Protein AF-A0A448WPQ1-F1 (afdb_monomer_lite)

Foldseek 3Di:
DPDPVVVVVVVVVVVVPQQLCNVQPPHDCLSSVLVVLVVPDDPPDDDPVVVNVVSVVVVCVVVVHDPPPDDPVNVVVCVVVVDDDDDPDDDDDDDDDDDDDDDDDDDDDDDDDDDDDDDDDDDDDDDDDDDDDDDDD

Sequence (137 aa):
ATTKREKYERIHEKKVSTSIEALCRGYPHEFATFLTTVRTLNFDESPNYAQLRVRFRSLFRALSFVFDYVYDWTLLRQKASGIQQQPTHSDIGPDVANAVIPSAGGACVTTLETLPNAVRSKMSVDPPCGQPNGSKD

Structure (mmCIF, N/CA/C/O backbone):
data_AF-A0A448WPQ1-F1
#
_entry.id   AF-A0A448WPQ1-F1
#
loop_
_atom_site.group_PDB
_atom_site.id
_atom_site.type_symbol
_atom_site.label_atom_id
_atom_site.label_alt_id
_atom_site.label_comp_id
_atom_site.label_asym_id
_atom_site.label_entity_id
_atom_site.label_seq_id
_atom_site.pdbx_PDB_ins_code
_atom_site.Cartn_x
_atom_site.Cartn_y
_atom_site.Cartn_z
_atom_site.occupancy
_atom_site.B_iso_or_equiv
_atom_site.auth_seq_id
_atom_site.auth_comp_id
_atom_site.auth_asym_id
_atom_site.auth_atom_id
_atom_site.pdbx_PDB_model_num
ATOM 1 N N . ALA A 1 1 ? -23.430 12.859 12.203 1.00 51.50 1 ALA A N 1
ATOM 2 C CA . ALA A 1 1 ? -22.455 11.879 12.720 1.00 51.50 1 ALA A CA 1
ATOM 3 C C . ALA A 1 1 ? -22.264 12.145 14.202 1.00 51.50 1 ALA A C 1
ATOM 5 O O . ALA A 1 1 ? -21.947 13.267 14.580 1.00 51.50 1 ALA A O 1
ATOM 6 N N . THR A 1 2 ? -22.551 11.138 15.011 1.00 70.44 2 THR A N 1
ATOM 7 C CA . THR A 1 2 ? -22.737 11.188 16.459 1.00 70.44 2 THR A CA 1
ATOM 8 C C . THR A 1 2 ? -21.429 10.770 17.137 1.00 70.44 2 THR A C 1
ATOM 10 O O . THR A 1 2 ? -21.068 9.608 17.175 1.00 70.44 2 THR A O 1
ATOM 13 N N . THR A 1 3 ? -20.674 11.729 17.678 1.00 86.75 3 THR A N 1
ATOM 14 C CA . THR A 1 3 ? -19.423 11.519 18.448 1.00 86.75 3 THR A CA 1
ATOM 15 C C . THR A 1 3 ? -18.195 10.969 17.687 1.00 86.75 3 THR A C 1
ATOM 17 O O . THR A 1 3 ? -18.274 10.274 16.675 1.00 86.75 3 THR A O 1
ATOM 20 N N . LYS A 1 4 ? -16.995 11.287 18.201 1.00 91.50 4 LYS A N 1
ATOM 21 C CA . LYS A 1 4 ? -15.697 10.844 17.653 1.00 91.50 4 LYS A CA 1
ATOM 22 C C . LYS A 1 4 ? -15.543 9.316 17.677 1.00 91.50 4 LYS A C 1
ATOM 24 O O . LYS A 1 4 ? -14.945 8.765 16.758 1.00 91.50 4 LYS A O 1
ATOM 29 N N . ARG A 1 5 ? -16.089 8.645 18.697 1.00 92.81 5 ARG A N 1
ATOM 30 C CA . ARG A 1 5 ? -15.999 7.188 18.883 1.00 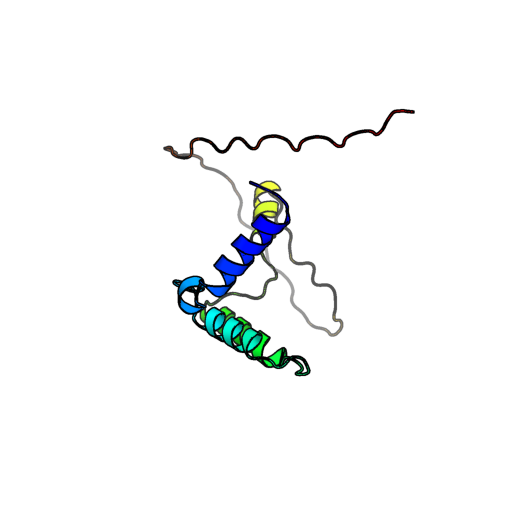92.81 5 ARG A CA 1
ATOM 31 C C . ARG A 1 5 ? -16.689 6.424 17.754 1.00 92.81 5 ARG A C 1
ATOM 33 O O . ARG A 1 5 ? -16.042 5.604 17.111 1.00 92.81 5 ARG A O 1
ATOM 40 N N . GLU A 1 6 ? -17.936 6.778 17.449 1.00 94.50 6 GLU A N 1
ATOM 41 C CA . GLU A 1 6 ? -18.733 6.099 16.417 1.00 94.50 6 GLU A CA 1
ATOM 42 C C . GLU A 1 6 ? -18.047 6.157 15.041 1.00 94.50 6 GLU A C 1
ATOM 44 O O . GLU A 1 6 ? -18.061 5.197 14.274 1.00 94.50 6 GLU A O 1
ATOM 49 N N . LYS A 1 7 ? -17.359 7.266 14.731 1.00 94.44 7 LYS A N 1
ATOM 50 C CA . LYS A 1 7 ? -16.556 7.381 13.504 1.00 94.44 7 LYS A CA 1
ATOM 51 C C . LYS A 1 7 ? -15.467 6.305 13.432 1.00 94.44 7 LYS A C 1
ATOM 53 O O . LYS A 1 7 ? -15.302 5.686 12.382 1.00 94.44 7 LYS A O 1
ATOM 58 N N . TYR A 1 8 ? -14.693 6.116 14.501 1.00 96.81 8 TYR A N 1
ATOM 59 C CA . TYR A 1 8 ? -13.605 5.134 14.504 1.00 96.81 8 TYR A CA 1
ATOM 60 C C . TYR A 1 8 ? -14.132 3.700 14.517 1.00 96.81 8 TYR A C 1
ATOM 62 O O . TYR A 1 8 ? -13.568 2.867 13.811 1.00 96.81 8 TYR A O 1
ATOM 70 N N . GLU A 1 9 ? -15.231 3.440 15.229 1.00 96.69 9 GLU A N 1
ATOM 71 C CA . GLU A 1 9 ? -15.919 2.142 15.220 1.00 96.69 9 GLU A CA 1
ATOM 72 C C . GLU A 1 9 ? -16.353 1.766 13.798 1.00 96.69 9 GLU A C 1
ATOM 74 O O . GLU A 1 9 ? -15.944 0.725 13.288 1.00 96.69 9 GLU A O 1
ATOM 79 N N . ARG A 1 10 ? -17.032 2.669 13.080 1.00 96.06 10 ARG A N 1
ATOM 80 C CA . ARG A 1 10 ? -17.462 2.424 11.691 1.00 96.06 10 ARG A CA 1
ATOM 81 C C . ARG A 1 10 ? -16.295 2.191 10.727 1.00 96.06 10 ARG A C 1
ATOM 83 O O . ARG A 1 10 ? -16.397 1.379 9.807 1.00 96.06 10 ARG A O 1
ATOM 90 N N . ILE A 1 11 ? -15.170 2.891 10.909 1.00 96.25 11 ILE A N 1
ATOM 91 C CA . ILE A 1 11 ? -13.957 2.668 10.100 1.00 96.25 11 ILE A CA 1
ATOM 92 C C . ILE A 1 11 ? -13.354 1.295 10.412 1.00 96.25 11 ILE A C 1
ATOM 94 O O . ILE A 1 11 ? -12.952 0.586 9.490 1.00 96.25 11 ILE A O 1
ATOM 98 N N . HIS A 1 12 ? -13.273 0.930 11.692 1.00 96.62 12 HIS A N 1
ATOM 99 C CA . HIS A 1 12 ? -12.757 -0.362 12.129 1.00 96.62 12 HIS A CA 1
ATOM 100 C C . HIS A 1 12 ? -13.598 -1.509 11.562 1.00 96.62 12 HIS A C 1
ATOM 102 O O . HIS A 1 12 ? -13.058 -2.373 10.871 1.00 96.62 12 HIS A O 1
ATOM 108 N N . GLU A 1 13 ? -14.919 -1.457 11.746 1.00 97.56 13 GLU A N 1
ATOM 109 C CA . GLU A 1 13 ? -15.865 -2.426 11.185 1.00 97.56 13 GLU A CA 1
ATOM 110 C C . GLU A 1 13 ? -15.684 -2.570 9.676 1.00 97.56 13 GLU A C 1
ATOM 112 O O . GLU A 1 13 ? -15.617 -3.683 9.149 1.00 97.56 13 GLU A O 1
ATOM 117 N N . LYS A 1 14 ? -15.527 -1.451 8.958 1.00 97.50 14 LYS A N 1
ATOM 118 C CA . LYS A 1 14 ? -15.329 -1.499 7.510 1.00 97.50 14 LYS A CA 1
ATOM 119 C C . LYS A 1 14 ? -13.988 -2.122 7.116 1.00 97.50 14 LYS A C 1
ATOM 121 O O . LYS A 1 14 ? -13.938 -2.886 6.153 1.00 97.50 14 LYS A O 1
ATOM 126 N N . LYS A 1 15 ? -12.910 -1.827 7.849 1.00 96.50 15 LYS A N 1
ATOM 127 C CA . LYS A 1 15 ? -11.574 -2.401 7.612 1.00 96.50 15 LYS A CA 1
ATOM 128 C C . LYS A 1 15 ? -11.520 -3.907 7.878 1.00 96.50 15 LYS A C 1
ATOM 130 O O . LYS A 1 15 ? -10.788 -4.591 7.168 1.00 96.50 15 LYS A O 1
ATOM 135 N N . VAL A 1 16 ? -12.257 -4.402 8.875 1.00 95.56 16 VAL A N 1
ATOM 136 C CA . VAL A 1 16 ? -12.315 -5.835 9.225 1.00 95.56 16 VAL A CA 1
ATOM 137 C C . VAL A 1 16 ? -13.252 -6.605 8.291 1.00 95.56 16 VAL A C 1
ATOM 139 O O . VAL A 1 16 ? -12.908 -7.693 7.847 1.00 95.56 16 VAL A O 1
ATOM 142 N N . SER A 1 17 ? -14.408 -6.034 7.940 1.00 96.75 17 SER A N 1
ATOM 143 C CA . SER A 1 17 ? -15.387 -6.687 7.051 1.00 96.75 17 SER A CA 1
ATOM 144 C C . SER A 1 17 ? -14.956 -6.755 5.583 1.00 96.75 17 SER A C 1
ATOM 146 O O . SER A 1 17 ? -15.477 -7.571 4.824 1.00 96.75 17 SER A O 1
ATOM 148 N N . THR A 1 18 ? -14.019 -5.907 5.153 1.00 96.75 18 THR A N 1
ATOM 149 C CA . THR A 1 18 ? -13.522 -5.913 3.772 1.00 96.75 18 THR A CA 1
ATOM 150 C C . THR A 1 18 ? -12.344 -6.880 3.647 1.00 96.75 18 THR A C 1
ATOM 152 O O . THR A 1 18 ? -11.271 -6.628 4.197 1.00 96.75 18 THR A O 1
ATOM 155 N N . SER A 1 19 ? -12.521 -7.970 2.893 1.00 97.00 19 SER A N 1
ATOM 156 C CA . SER A 1 19 ? -11.435 -8.914 2.603 1.00 97.00 19 SER A CA 1
ATOM 157 C C . SER A 1 19 ? -10.345 -8.276 1.732 1.00 97.00 19 SER A C 1
ATOM 159 O O . SER A 1 19 ? -10.600 -7.338 0.974 1.00 97.00 19 SER A O 1
ATOM 161 N N . ILE A 1 20 ? -9.116 -8.796 1.822 1.00 96.94 20 ILE A N 1
ATOM 162 C CA . ILE A 1 20 ? -7.976 -8.323 1.016 1.00 96.94 20 ILE A CA 1
ATOM 163 C C . ILE A 1 20 ? -8.271 -8.464 -0.478 1.00 96.94 20 ILE A C 1
ATOM 165 O O . ILE A 1 20 ? -8.075 -7.514 -1.228 1.00 96.94 20 ILE A O 1
ATOM 169 N N . GLU A 1 21 ? -8.826 -9.603 -0.890 1.00 95.88 21 GLU A N 1
ATOM 170 C CA . GLU A 1 21 ? -9.201 -9.868 -2.284 1.00 95.88 21 GLU A CA 1
ATOM 171 C C . GLU A 1 21 ? -10.253 -8.881 -2.806 1.00 95.88 21 GLU A C 1
ATOM 173 O O . GLU A 1 21 ? -10.184 -8.423 -3.946 1.00 95.88 21 GLU A O 1
ATOM 178 N N . ALA A 1 22 ? -11.228 -8.506 -1.971 1.00 96.69 22 ALA A N 1
ATOM 179 C CA . ALA A 1 22 ? -12.214 -7.500 -2.349 1.00 96.69 22 ALA A CA 1
ATOM 180 C C . ALA A 1 22 ? -11.586 -6.103 -2.461 1.00 96.69 22 ALA A C 1
ATOM 182 O O . ALA A 1 22 ? -11.933 -5.361 -3.378 1.00 96.69 22 ALA A O 1
ATOM 183 N N . LEU A 1 23 ? -10.663 -5.759 -1.557 1.00 96.56 23 LEU A N 1
ATOM 184 C CA . LEU A 1 23 ? -9.960 -4.475 -1.552 1.00 96.56 23 LEU A CA 1
ATOM 185 C C . LEU A 1 23 ? -9.014 -4.321 -2.751 1.00 96.56 23 LEU A C 1
ATOM 187 O O . LEU A 1 23 ? -8.944 -3.248 -3.340 1.00 96.56 23 LEU A O 1
ATOM 191 N N . CYS A 1 24 ? -8.297 -5.384 -3.112 1.00 97.12 24 CYS A N 1
ATOM 192 C CA . CYS A 1 24 ? -7.296 -5.384 -4.179 1.00 97.12 24 CYS A CA 1
ATOM 193 C C . CYS A 1 24 ? -7.857 -5.794 -5.549 1.00 97.12 24 CYS A C 1
ATOM 195 O O . CYS A 1 24 ? -7.094 -6.013 -6.489 1.00 97.12 24 CYS A O 1
ATOM 197 N N . ARG A 1 25 ? -9.181 -5.881 -5.699 1.00 96.75 25 ARG A N 1
ATOM 198 C CA . ARG A 1 25 ? -9.817 -6.247 -6.968 1.00 96.75 25 ARG A CA 1
ATOM 199 C C . ARG A 1 25 ? -9.443 -5.260 -8.081 1.00 96.75 25 ARG A C 1
ATOM 201 O O . ARG A 1 25 ? -9.637 -4.059 -7.930 1.00 96.75 25 ARG A O 1
ATOM 208 N N . GLY A 1 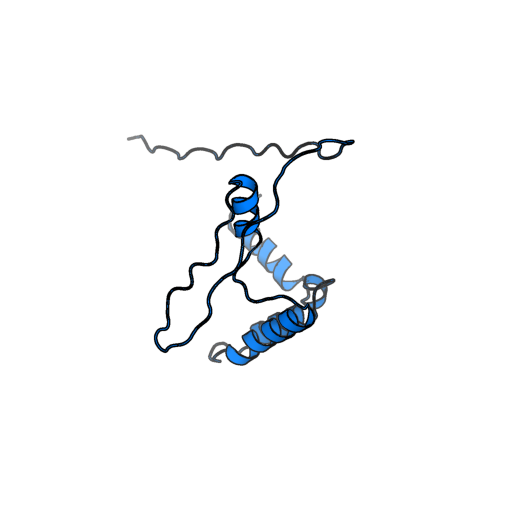26 ? -8.970 -5.784 -9.214 1.00 96.56 26 GLY A N 1
ATOM 209 C CA . GLY A 1 26 ? -8.564 -4.983 -10.378 1.00 96.56 26 GLY A CA 1
ATOM 210 C C . GLY A 1 26 ? -7.141 -4.417 -10.296 1.00 96.56 26 GLY A C 1
ATOM 211 O O . GLY A 1 26 ? -6.712 -3.738 -11.224 1.00 96.56 26 GLY A O 1
ATOM 212 N N . TYR A 1 27 ? -6.407 -4.719 -9.223 1.00 96.25 27 TYR A N 1
ATOM 213 C CA . TYR A 1 27 ? -4.998 -4.371 -9.055 1.00 96.25 27 TYR A CA 1
ATOM 214 C C . TYR A 1 27 ? -4.106 -5.620 -9.155 1.00 96.25 27 TYR A C 1
ATOM 216 O O . TYR A 1 27 ? -4.603 -6.741 -9.020 1.00 96.25 27 TYR A O 1
ATOM 224 N N . PRO A 1 28 ? -2.787 -5.454 -9.372 1.00 96.06 28 PRO A N 1
ATOM 225 C CA . PRO A 1 28 ? -1.839 -6.567 -9.366 1.00 96.06 28 PRO A CA 1
ATOM 226 C C . PRO A 1 28 ? -1.870 -7.383 -8.061 1.00 96.06 28 PRO A C 1
ATOM 228 O O . PRO A 1 28 ? -2.017 -6.833 -6.964 1.00 96.06 28 PRO A O 1
ATOM 231 N N . HIS A 1 29 ? -1.712 -8.703 -8.169 1.00 95.25 29 HIS A N 1
ATOM 232 C CA . HIS A 1 29 ? -1.842 -9.642 -7.045 1.00 95.25 29 HIS A CA 1
ATOM 233 C C . HIS A 1 29 ? -0.785 -9.430 -5.940 1.00 95.25 29 HIS A C 1
ATOM 235 O O . HIS A 1 29 ? -0.980 -9.779 -4.773 1.00 95.25 29 HIS A O 1
ATOM 241 N N . GLU A 1 30 ? 0.327 -8.786 -6.277 1.00 95.56 30 GLU A N 1
ATOM 242 C CA . GLU A 1 30 ? 1.411 -8.412 -5.377 1.00 95.56 30 GLU A CA 1
ATOM 243 C C . GLU A 1 30 ? 0.916 -7.517 -4.233 1.00 95.56 30 GLU A C 1
ATOM 245 O O . GLU A 1 30 ? 1.415 -7.638 -3.112 1.00 95.56 30 GLU A O 1
ATOM 250 N N . PHE A 1 31 ? -0.097 -6.672 -4.475 1.00 96.44 31 PHE A N 1
ATOM 251 C CA . PHE A 1 31 ? -0.722 -5.844 -3.438 1.00 96.44 31 PHE A CA 1
ATOM 252 C C . PHE A 1 31 ? -1.474 -6.689 -2.405 1.00 96.44 31 PHE A C 1
ATOM 254 O O . PHE A 1 31 ? -1.324 -6.465 -1.202 1.00 96.44 31 PHE A O 1
ATOM 261 N N . ALA A 1 32 ? -2.238 -7.686 -2.860 1.00 96.62 32 ALA A N 1
ATOM 262 C CA . ALA A 1 32 ? -2.945 -8.607 -1.977 1.00 96.62 32 ALA A CA 1
ATOM 263 C C . ALA A 1 32 ? -1.947 -9.418 -1.137 1.00 96.62 32 ALA A C 1
ATOM 265 O O . ALA A 1 32 ? -2.028 -9.440 0.091 1.00 96.62 32 ALA A O 1
ATOM 266 N N . THR A 1 33 ? -0.924 -9.978 -1.789 1.00 95.62 33 THR A N 1
ATOM 267 C CA . THR A 1 33 ? 0.153 -10.728 -1.125 1.00 95.62 33 THR A CA 1
ATOM 268 C C . THR A 1 33 ? 0.892 -9.881 -0.084 1.00 95.62 33 THR A C 1
ATOM 270 O O . THR A 1 33 ? 1.197 -10.358 1.013 1.00 95.62 33 THR A O 1
ATOM 273 N N . PHE A 1 34 ? 1.175 -8.612 -0.395 1.00 96.38 34 PHE A N 1
ATOM 274 C CA . PHE A 1 34 ? 1.782 -7.668 0.543 1.00 96.38 34 PHE A CA 1
ATOM 275 C C . PHE A 1 34 ? 0.909 -7.466 1.788 1.00 96.38 34 PHE A C 1
ATOM 277 O O . PHE A 1 34 ? 1.400 -7.634 2.904 1.00 96.38 34 PHE A O 1
ATOM 284 N N . LEU A 1 35 ? -0.381 -7.165 1.608 1.00 96.31 35 LEU A N 1
ATOM 285 C CA . LEU A 1 35 ? -1.304 -6.935 2.723 1.00 96.31 35 LEU A CA 1
ATOM 286 C C . LEU A 1 35 ? -1.510 -8.182 3.584 1.00 96.31 35 LEU A C 1
ATOM 288 O O . LEU A 1 35 ? -1.631 -8.056 4.801 1.00 96.31 35 LEU A O 1
ATOM 292 N N . THR A 1 36 ? -1.528 -9.368 2.974 1.00 95.62 36 THR A N 1
ATOM 293 C CA . THR A 1 36 ? -1.576 -10.635 3.710 1.00 95.62 36 THR A CA 1
ATOM 294 C C . THR A 1 36 ? -0.316 -10.802 4.546 1.00 95.62 36 THR A C 1
ATOM 296 O O . THR A 1 36 ? -0.427 -11.008 5.747 1.00 95.62 36 THR A O 1
ATOM 299 N N . THR A 1 37 ? 0.866 -10.597 3.947 1.00 94.44 37 THR A N 1
ATOM 300 C CA . THR A 1 37 ? 2.151 -10.713 4.659 1.00 94.44 37 THR A CA 1
ATOM 301 C C . THR A 1 37 ? 2.192 -9.786 5.873 1.00 94.44 37 THR A C 1
ATOM 303 O O . THR A 1 37 ? 2.520 -10.227 6.962 1.00 94.44 37 THR A O 1
ATOM 306 N N . VAL A 1 38 ? 1.827 -8.508 5.711 1.00 95.06 38 VAL A N 1
ATOM 307 C CA . VAL A 1 38 ? 1.880 -7.521 6.805 1.00 95.06 38 VAL A CA 1
ATOM 308 C C . VAL A 1 38 ? 0.865 -7.825 7.913 1.00 95.06 38 VAL A C 1
ATOM 310 O O . VAL A 1 38 ? 1.124 -7.518 9.071 1.00 95.06 38 VAL A O 1
ATOM 313 N N . ARG A 1 39 ? -0.282 -8.437 7.587 1.00 94.88 39 ARG A N 1
ATOM 314 C CA . ARG A 1 39 ? -1.295 -8.830 8.581 1.00 94.88 39 ARG A CA 1
ATOM 315 C C . ARG A 1 39 ? -0.941 -10.096 9.357 1.00 94.88 39 ARG A C 1
ATOM 317 O O . ARG A 1 39 ? -1.473 -10.269 10.447 1.00 94.88 39 ARG A O 1
ATOM 324 N N . THR A 1 40 ? -0.110 -10.974 8.800 1.00 94.69 40 THR A N 1
ATOM 325 C CA . THR A 1 40 ? 0.282 -12.242 9.438 1.00 94.69 40 THR A CA 1
ATOM 326 C C . THR A 1 40 ? 1.517 -12.128 10.323 1.00 94.69 40 THR A C 1
ATOM 328 O O . THR A 1 40 ? 1.844 -13.103 10.986 1.00 94.69 40 THR A O 1
ATOM 331 N N . LEU A 1 41 ? 2.204 -10.980 10.323 1.00 95.44 41 LEU A N 1
ATOM 332 C CA . LEU A 1 41 ? 3.379 -10.767 11.166 1.00 95.44 41 LEU A CA 1
ATOM 333 C C . LEU A 1 41 ? 3.009 -10.830 12.646 1.00 95.44 41 LEU A C 1
ATOM 335 O O . LEU A 1 41 ? 2.006 -10.251 13.078 1.00 95.44 41 LEU A O 1
ATOM 339 N N . ASN A 1 42 ? 3.856 -11.493 13.427 1.00 95.88 42 ASN A N 1
ATOM 340 C CA . ASN A 1 42 ? 3.734 -11.486 14.878 1.00 95.88 42 ASN A CA 1
ATOM 341 C C . ASN A 1 42 ? 4.111 -10.109 15.449 1.00 95.88 42 ASN A C 1
ATOM 343 O O . ASN A 1 42 ? 4.834 -9.331 14.829 1.00 95.88 42 ASN A O 1
ATOM 347 N N . PHE A 1 43 ? 3.647 -9.817 16.666 1.00 95.00 43 PHE A N 1
ATOM 348 C CA . PHE A 1 43 ? 3.918 -8.539 17.333 1.00 95.00 43 PHE A CA 1
ATOM 349 C C . PHE A 1 43 ? 5.423 -8.258 17.513 1.00 95.00 43 PHE A C 1
ATOM 351 O O . PHE A 1 43 ? 5.862 -7.136 17.281 1.00 95.00 43 PHE A O 1
ATOM 358 N N . ASP A 1 44 ? 6.203 -9.286 17.855 1.00 95.31 44 ASP A N 1
ATOM 359 C CA . ASP A 1 44 ? 7.654 -9.184 18.074 1.00 95.31 44 ASP A CA 1
ATOM 360 C C . ASP A 1 44 ? 8.488 -9.513 16.816 1.00 95.31 44 ASP A C 1
ATOM 362 O O . ASP A 1 44 ? 9.720 -9.511 16.855 1.00 95.31 44 ASP A O 1
ATOM 366 N N . GLU A 1 45 ? 7.845 -9.832 15.688 1.00 94.94 45 GLU A N 1
ATOM 367 C CA . GLU A 1 45 ? 8.540 -10.217 14.459 1.00 94.94 45 GLU A CA 1
ATOM 368 C C . GLU A 1 45 ? 9.008 -8.990 13.671 1.00 94.94 45 GLU A C 1
ATOM 370 O O . GLU A 1 45 ? 8.261 -8.047 13.410 1.00 94.94 45 GLU A O 1
ATOM 375 N N . SER A 1 46 ? 10.265 -9.020 13.226 1.00 93.81 46 SER A N 1
ATOM 376 C CA . SER A 1 46 ? 10.813 -7.984 12.352 1.00 93.81 46 SER A CA 1
ATOM 377 C C . SER A 1 46 ? 10.405 -8.233 10.892 1.00 93.81 46 SER A C 1
ATOM 379 O O . SER A 1 46 ? 10.794 -9.257 10.325 1.00 93.81 46 SER A O 1
ATOM 381 N N . PRO A 1 47 ? 9.692 -7.301 10.228 1.00 93.88 47 PRO A N 1
ATOM 382 C CA . PRO A 1 47 ? 9.282 -7.487 8.841 1.00 93.88 47 PRO A CA 1
ATOM 383 C C . PRO A 1 47 ? 10.492 -7.617 7.905 1.00 93.88 47 PRO A C 1
ATOM 385 O O . PRO A 1 47 ? 11.407 -6.788 7.932 1.00 93.88 47 PRO A O 1
ATOM 388 N N . ASN A 1 48 ? 10.477 -8.593 6.990 1.00 93.25 48 ASN A N 1
ATOM 389 C CA . ASN A 1 48 ? 11.493 -8.685 5.938 1.00 93.25 48 ASN A CA 1
ATOM 390 C C . ASN A 1 48 ? 11.252 -7.630 4.841 1.00 93.25 48 ASN A C 1
ATOM 392 O O . ASN A 1 48 ? 10.708 -7.904 3.767 1.00 93.25 48 ASN A O 1
ATOM 396 N N . TYR A 1 49 ? 11.684 -6.396 5.100 1.00 94.88 49 TYR A N 1
ATOM 397 C CA . TYR A 1 49 ? 11.518 -5.276 4.172 1.00 94.88 49 TYR A CA 1
ATOM 398 C C . TYR A 1 49 ? 12.181 -5.500 2.808 1.00 94.88 49 TYR A C 1
ATOM 400 O O . TYR A 1 49 ? 11.711 -4.956 1.807 1.00 94.88 49 TYR A O 1
ATOM 408 N N . ALA A 1 50 ? 13.262 -6.285 2.735 1.00 95.69 50 ALA A N 1
ATOM 409 C CA . ALA A 1 50 ? 13.927 -6.579 1.468 1.00 95.69 50 ALA A CA 1
ATOM 410 C C . ALA A 1 50 ? 12.992 -7.349 0.525 1.00 95.69 50 ALA A C 1
ATOM 412 O O . ALA A 1 50 ? 12.804 -6.933 -0.619 1.00 95.69 50 ALA A O 1
ATOM 413 N N . GLN A 1 51 ? 12.334 -8.398 1.024 1.00 92.75 51 GLN A N 1
ATOM 414 C CA . GLN A 1 51 ? 11.361 -9.163 0.243 1.00 92.75 51 GLN A CA 1
ATOM 415 C C . GLN A 1 51 ? 10.145 -8.319 -0.157 1.00 92.75 51 GLN A C 1
ATOM 417 O O . GLN A 1 51 ? 9.727 -8.357 -1.316 1.00 92.75 51 GLN A O 1
ATOM 422 N N . LEU A 1 52 ? 9.613 -7.510 0.767 1.00 94.06 52 LEU A N 1
ATOM 423 C CA . LEU A 1 52 ? 8.473 -6.631 0.482 1.00 94.06 52 LEU A CA 1
ATOM 424 C C . LEU A 1 52 ? 8.794 -5.649 -0.657 1.00 94.06 52 LEU A C 1
ATOM 426 O O . LEU A 1 52 ? 7.995 -5.483 -1.578 1.00 94.06 52 LEU A O 1
ATOM 430 N N . ARG A 1 53 ? 9.996 -5.056 -0.653 1.00 94.94 53 ARG A N 1
ATOM 431 C CA . ARG A 1 53 ? 10.457 -4.159 -1.725 1.00 94.94 53 ARG A CA 1
ATOM 432 C C . ARG A 1 53 ? 10.687 -4.887 -3.050 1.00 94.94 53 ARG A C 1
ATOM 434 O O . ARG A 1 53 ? 10.375 -4.334 -4.103 1.00 94.94 53 ARG A O 1
ATOM 441 N N . VAL A 1 54 ? 11.226 -6.108 -3.025 1.00 95.25 54 VAL A N 1
ATOM 442 C CA . VAL A 1 54 ? 11.493 -6.892 -4.245 1.00 95.25 54 VAL A CA 1
ATOM 443 C C . VAL A 1 54 ? 10.210 -7.207 -5.015 1.00 95.25 54 VAL A C 1
ATOM 445 O O . VAL A 1 54 ? 10.240 -7.173 -6.246 1.00 95.25 54 VAL A O 1
ATOM 448 N N . ARG A 1 55 ? 9.082 -7.440 -4.331 1.00 93.62 55 ARG A N 1
ATOM 449 C CA . ARG A 1 55 ? 7.783 -7.663 -4.995 1.00 93.62 55 ARG A CA 1
ATOM 450 C C . ARG A 1 55 ? 7.378 -6.465 -5.851 1.00 93.62 55 ARG A C 1
ATOM 452 O O . ARG A 1 55 ? 7.210 -6.611 -7.058 1.00 93.62 55 ARG A O 1
ATOM 459 N N . PHE A 1 56 ? 7.334 -5.269 -5.264 1.00 95.69 56 PHE A N 1
ATOM 460 C CA . PHE A 1 56 ? 6.973 -4.057 -6.005 1.00 95.69 56 PHE A CA 1
ATOM 461 C C . PHE A 1 56 ? 7.990 -3.700 -7.093 1.00 95.69 56 PHE A C 1
ATOM 463 O O . PHE A 1 56 ? 7.593 -3.304 -8.182 1.00 95.69 56 PHE A O 1
ATOM 470 N N . ARG A 1 57 ? 9.294 -3.906 -6.858 1.00 95.00 57 ARG A N 1
ATOM 471 C CA . ARG A 1 57 ? 10.327 -3.711 -7.895 1.00 95.00 57 ARG A CA 1
ATOM 472 C C . ARG A 1 57 ? 10.159 -4.669 -9.073 1.00 95.00 57 ARG A C 1
ATOM 474 O O . ARG A 1 57 ? 10.434 -4.302 -10.211 1.00 95.00 57 ARG A O 1
ATOM 481 N N . SER A 1 58 ? 9.747 -5.906 -8.813 1.00 94.19 58 SER A N 1
ATOM 482 C CA . SER A 1 58 ? 9.511 -6.894 -9.869 1.00 94.19 58 SER A CA 1
ATOM 483 C C . SER A 1 58 ? 8.262 -6.547 -10.672 1.00 94.19 58 SER A C 1
ATOM 485 O O . SER A 1 58 ? 8.334 -6.534 -11.896 1.00 94.19 58 SER A O 1
ATOM 487 N N . LEU A 1 59 ? 7.184 -6.139 -9.999 1.00 95.19 59 LEU A N 1
ATOM 488 C CA . LEU A 1 59 ? 5.976 -5.628 -10.647 1.00 95.19 59 LEU A CA 1
ATOM 489 C C . LEU A 1 59 ? 6.258 -4.380 -11.500 1.00 95.19 59 LEU A C 1
ATOM 491 O O . LEU A 1 59 ? 5.815 -4.295 -12.638 1.00 95.19 59 LEU A O 1
ATOM 495 N N . PHE A 1 60 ? 7.047 -3.438 -10.982 1.00 94.88 60 PHE A N 1
ATOM 496 C CA . PHE A 1 60 ? 7.425 -2.216 -11.695 1.00 94.88 60 PHE A CA 1
ATOM 497 C C . PHE A 1 60 ? 8.152 -2.512 -13.014 1.00 94.88 60 PHE A C 1
ATOM 499 O O . PHE A 1 60 ? 7.839 -1.920 -14.044 1.00 94.88 60 PHE A O 1
ATOM 506 N N . ARG A 1 61 ? 9.070 -3.490 -13.002 1.00 93.94 61 ARG A N 1
ATOM 507 C CA . ARG A 1 61 ? 9.754 -3.967 -14.214 1.00 93.94 61 ARG A CA 1
ATOM 508 C C . ARG A 1 61 ? 8.808 -4.687 -15.175 1.00 93.94 61 ARG A C 1
ATOM 510 O O . ARG A 1 61 ? 8.920 -4.488 -16.379 1.00 93.94 61 ARG A O 1
ATOM 517 N N . ALA A 1 62 ? 7.882 -5.498 -14.660 1.00 94.50 62 ALA A N 1
ATOM 518 C CA . ALA A 1 62 ? 6.895 -6.209 -15.477 1.00 94.50 62 ALA A CA 1
ATOM 519 C C . ALA A 1 62 ? 5.941 -5.252 -16.210 1.00 94.50 62 ALA A C 1
ATOM 521 O O . ALA A 1 62 ? 5.532 -5.533 -17.330 1.00 94.50 62 ALA A O 1
ATOM 522 N N . LEU A 1 63 ? 5.642 -4.099 -15.606 1.00 94.06 63 LEU A N 1
ATOM 523 C CA . LEU A 1 63 ? 4.865 -3.015 -16.216 1.00 94.06 63 LEU A CA 1
ATOM 524 C C . LEU A 1 63 ? 5.715 -2.079 -17.097 1.00 94.06 63 LEU A C 1
ATOM 526 O O . LEU A 1 63 ? 5.220 -1.056 -17.559 1.00 94.06 63 LEU A O 1
ATOM 530 N N . SER A 1 64 ? 6.988 -2.425 -17.327 1.00 94.00 64 SER A N 1
ATOM 531 C CA . SER A 1 64 ? 7.933 -1.670 -18.161 1.00 94.00 64 SER A CA 1
ATOM 532 C C . SER A 1 64 ? 8.138 -0.215 -17.730 1.00 94.00 64 SER A C 1
ATOM 534 O O . SER A 1 64 ? 8.455 0.642 -18.554 1.00 94.00 64 SER A O 1
ATOM 536 N N . PHE A 1 65 ? 7.994 0.077 -16.437 1.00 93.62 65 PHE A N 1
ATOM 537 C CA . PHE A 1 65 ? 8.295 1.404 -15.919 1.00 93.62 65 PHE A CA 1
ATOM 538 C C . PHE A 1 65 ? 9.804 1.617 -15.743 1.00 93.62 65 PHE A C 1
ATOM 540 O O . PHE A 1 65 ? 10.562 0.689 -15.440 1.00 93.62 65 PHE A O 1
ATOM 547 N N . VAL A 1 66 ? 10.231 2.871 -15.899 1.00 92.38 66 VAL A N 1
ATOM 548 C CA . VAL A 1 66 ? 11.619 3.314 -15.725 1.00 92.38 66 VAL A CA 1
ATOM 549 C C . VAL A 1 66 ? 11.754 4.029 -14.390 1.00 92.38 66 VAL A C 1
ATOM 551 O O . VAL A 1 66 ? 10.874 4.773 -13.976 1.00 92.38 66 VAL A O 1
ATOM 554 N N . PHE A 1 67 ? 12.861 3.787 -13.693 1.00 91.81 67 PHE A N 1
ATOM 555 C CA . PHE A 1 67 ? 13.135 4.427 -12.412 1.00 91.81 67 PHE A CA 1
ATOM 556 C C . PHE A 1 67 ? 13.829 5.781 -12.621 1.00 91.81 67 PHE A C 1
ATOM 558 O O . PHE A 1 67 ? 15.028 5.918 -12.400 1.00 91.81 67 PHE A O 1
ATOM 565 N N . ASP A 1 68 ? 13.073 6.766 -13.101 1.00 90.88 68 ASP A N 1
ATOM 566 C CA . ASP A 1 68 ? 13.533 8.111 -13.481 1.00 90.88 68 ASP A CA 1
ATOM 567 C C . ASP A 1 68 ? 13.180 9.202 -12.448 1.00 90.88 68 ASP A C 1
ATOM 569 O O . ASP A 1 68 ? 13.458 10.381 -12.665 1.00 90.88 68 ASP A O 1
ATOM 573 N N . TYR A 1 69 ? 12.587 8.813 -11.313 1.00 92.75 69 TYR A N 1
ATOM 574 C CA . TYR A 1 69 ? 12.062 9.712 -10.275 1.00 92.75 69 TYR A CA 1
ATOM 575 C C . TYR A 1 69 ? 10.996 10.702 -10.779 1.00 92.75 69 TYR A C 1
ATOM 577 O O . TYR A 1 69 ? 10.732 11.720 -10.129 1.00 92.75 69 TYR A O 1
ATOM 585 N N . VAL A 1 70 ? 10.352 10.401 -11.910 1.00 92.44 70 VAL A N 1
ATOM 586 C CA . VAL A 1 70 ? 9.230 11.174 -12.436 1.00 92.44 70 VAL A CA 1
ATOM 587 C C . VAL A 1 70 ? 7.933 10.622 -11.851 1.00 92.44 70 VAL A C 1
ATOM 589 O O . VAL A 1 70 ? 7.580 9.460 -12.025 1.00 92.44 70 VAL A O 1
ATOM 592 N N . TYR A 1 71 ? 7.201 11.483 -11.151 1.00 92.75 71 TYR A N 1
ATOM 593 C CA . TYR A 1 71 ? 5.922 11.160 -10.526 1.00 92.75 71 TYR A CA 1
ATOM 594 C C . TYR A 1 71 ? 4.807 12.018 -11.124 1.00 92.75 71 TYR A C 1
ATOM 596 O O . TYR A 1 71 ? 5.052 13.058 -11.741 1.00 92.75 71 TYR A O 1
ATOM 604 N N . ASP A 1 72 ? 3.553 11.653 -10.868 1.00 91.81 72 ASP A N 1
ATOM 605 C CA . ASP A 1 72 ? 2.404 12.410 -11.375 1.00 91.81 72 ASP A CA 1
ATOM 606 C C . ASP A 1 72 ? 2.488 13.902 -11.000 1.00 91.81 72 ASP A C 1
ATOM 608 O O . ASP A 1 72 ? 2.294 14.783 -11.841 1.00 91.81 72 ASP A O 1
ATOM 612 N N . TRP A 1 73 ? 2.884 14.217 -9.760 1.00 91.56 73 TRP A N 1
ATOM 613 C CA . TRP A 1 73 ? 3.023 15.605 -9.306 1.00 91.56 73 TRP A CA 1
ATOM 614 C C . TRP A 1 73 ? 4.203 16.358 -9.943 1.00 91.56 73 TRP A C 1
ATOM 616 O O . TRP A 1 73 ? 4.146 17.586 -10.045 1.00 91.56 73 TRP A O 1
ATOM 626 N N . THR A 1 74 ? 5.267 15.676 -10.391 1.00 92.19 74 THR A N 1
ATOM 627 C CA . THR A 1 74 ? 6.387 16.339 -11.085 1.00 92.19 74 THR A CA 1
ATOM 628 C C . THR A 1 74 ? 5.990 16.714 -12.510 1.00 92.19 74 THR A C 1
ATOM 630 O O . THR A 1 74 ? 6.300 17.817 -12.958 1.00 92.19 74 THR A O 1
ATOM 633 N N . LEU A 1 75 ? 5.213 15.862 -13.184 1.00 89.19 75 LEU A N 1
ATOM 634 C CA . LEU A 1 75 ? 4.669 16.136 -14.517 1.00 89.19 75 LEU A CA 1
ATOM 635 C C . LEU A 1 75 ? 3.628 17.258 -14.504 1.00 89.19 75 LEU A C 1
ATOM 637 O O . LEU A 1 75 ? 3.631 18.111 -15.392 1.00 89.19 75 LEU A O 1
ATOM 641 N N . LEU A 1 76 ? 2.750 17.292 -13.494 1.00 89.81 76 LEU A N 1
ATOM 642 C CA . LEU A 1 76 ? 1.772 18.374 -13.341 1.00 89.81 76 LEU A CA 1
ATOM 643 C C . LEU A 1 76 ? 2.466 19.736 -13.207 1.00 89.81 76 LEU A C 1
ATOM 645 O O . LEU A 1 76 ? 2.047 20.702 -13.843 1.00 89.81 76 LEU A O 1
ATOM 649 N N . ARG A 1 77 ? 3.560 19.807 -12.437 1.00 85.94 77 ARG A N 1
ATOM 650 C CA . ARG A 1 77 ? 4.359 21.033 -12.305 1.00 85.94 77 ARG A CA 1
ATOM 651 C C . ARG A 1 77 ? 5.038 21.410 -13.614 1.00 85.94 77 ARG A C 1
ATOM 653 O O . ARG A 1 77 ? 4.969 22.573 -13.985 1.00 85.94 77 ARG A O 1
ATOM 660 N N . GLN A 1 78 ? 5.637 20.469 -14.339 1.00 82.12 78 GLN A N 1
ATOM 661 C CA . GLN A 1 78 ? 6.265 20.756 -15.637 1.00 82.12 78 GLN A CA 1
ATOM 662 C C . GLN A 1 78 ? 5.254 21.305 -16.657 1.00 82.12 78 GLN A C 1
ATOM 664 O O . GLN A 1 78 ? 5.521 22.321 -17.295 1.00 82.12 78 GLN A O 1
ATOM 669 N N . LYS A 1 79 ? 4.059 20.703 -16.739 1.00 80.50 79 LYS A N 1
ATOM 670 C CA . LYS A 1 79 ? 2.960 21.174 -17.602 1.00 80.50 79 LYS A CA 1
ATOM 671 C C . LYS A 1 79 ? 2.454 22.561 -17.202 1.00 80.50 79 LYS A C 1
ATOM 673 O O . LYS A 1 79 ? 2.197 23.380 -18.074 1.00 80.50 79 LYS A O 1
ATOM 678 N N . ALA A 1 80 ? 2.338 22.832 -15.902 1.00 79.62 80 ALA A N 1
ATOM 679 C CA . ALA A 1 80 ? 1.920 24.138 -15.394 1.00 79.62 80 ALA A CA 1
ATOM 680 C C . ALA A 1 80 ? 3.002 25.222 -15.550 1.00 79.62 80 ALA A C 1
ATOM 682 O O . ALA A 1 80 ? 2.675 26.398 -15.669 1.00 79.62 80 ALA A O 1
ATOM 683 N N . SER A 1 81 ? 4.281 24.835 -15.545 1.00 73.69 81 SER A N 1
ATOM 684 C CA . SER A 1 81 ? 5.408 25.774 -15.607 1.00 73.69 81 SER A CA 1
ATOM 685 C C . SER A 1 81 ? 5.862 26.072 -17.033 1.00 73.69 81 SER A C 1
ATOM 687 O O . SER A 1 81 ? 6.600 27.027 -17.222 1.00 73.69 81 SER A O 1
ATOM 689 N N . GLY A 1 82 ? 5.532 25.233 -18.023 1.00 61.84 82 GLY A N 1
ATOM 690 C CA . GLY A 1 82 ? 6.156 25.290 -19.355 1.00 61.84 82 GLY A CA 1
ATOM 691 C C . GLY A 1 82 ? 7.679 25.071 -19.336 1.00 61.84 82 GLY A C 1
ATOM 692 O O . GLY A 1 82 ? 8.338 25.254 -20.354 1.00 61.84 82 GLY A O 1
ATOM 693 N N . ILE A 1 83 ? 8.249 24.688 -18.187 1.00 59.38 83 ILE A N 1
ATOM 694 C CA . ILE A 1 83 ? 9.690 24.555 -17.969 1.00 59.38 83 ILE A CA 1
ATOM 695 C C . ILE A 1 83 ? 10.023 23.076 -17.788 1.00 59.38 83 ILE A C 1
ATOM 697 O O . ILE A 1 83 ? 9.619 22.422 -16.823 1.00 59.38 83 ILE A O 1
ATOM 701 N N . GLN A 1 84 ? 10.795 22.576 -18.744 1.00 51.66 84 GLN A N 1
ATOM 702 C CA . GLN A 1 84 ? 11.374 21.244 -18.784 1.00 51.66 84 GLN A CA 1
ATOM 703 C C . GLN A 1 84 ? 12.578 21.221 -17.829 1.00 51.66 84 GLN A C 1
ATOM 705 O O . GLN A 1 84 ? 13.653 21.713 -18.160 1.00 51.66 84 GLN A O 1
ATOM 710 N N . GLN A 1 85 ? 12.398 20.724 -16.603 1.00 53.81 85 GLN A N 1
ATOM 711 C CA . GLN A 1 85 ? 13.524 20.535 -15.681 1.00 53.81 85 GLN A CA 1
ATOM 712 C C . GLN A 1 85 ? 14.213 19.203 -15.989 1.00 53.81 85 GLN A C 1
ATOM 714 O O . GLN A 1 85 ? 13.580 18.149 -15.915 1.00 53.81 85 GLN A O 1
ATOM 719 N N . GLN A 1 86 ? 15.497 19.273 -16.350 1.00 42.03 86 GLN A N 1
ATOM 720 C CA . GLN A 1 86 ? 16.382 18.113 -16.461 1.00 42.03 86 GLN A CA 1
ATOM 721 C C . GLN A 1 86 ? 16.705 17.529 -15.071 1.00 42.03 86 GLN A C 1
ATOM 723 O O . GLN A 1 86 ? 16.658 18.266 -14.081 1.00 42.03 86 GLN A O 1
ATOM 728 N N . PRO A 1 87 ? 17.050 16.231 -14.968 1.00 43.47 87 PRO A N 1
ATOM 729 C CA . PRO A 1 87 ? 17.342 15.595 -13.690 1.00 43.47 87 PRO A CA 1
ATOM 730 C C . PRO A 1 87 ? 18.672 16.114 -13.131 1.00 43.47 87 PRO A C 1
ATOM 732 O O . PRO A 1 87 ? 19.726 15.935 -13.740 1.00 43.47 87 PRO A O 1
ATOM 735 N N . THR A 1 88 ? 18.641 16.729 -11.948 1.00 35.72 88 THR A N 1
ATOM 736 C CA . THR A 1 88 ? 19.849 17.019 -11.171 1.00 35.72 88 THR A CA 1
ATOM 737 C C . THR A 1 88 ? 20.362 15.715 -10.568 1.00 35.72 88 THR A C 1
ATOM 739 O O . THR A 1 88 ? 19.875 15.258 -9.534 1.00 35.72 88 THR A O 1
ATOM 742 N N . HIS A 1 89 ? 21.328 15.098 -11.241 1.00 52.66 89 HIS A N 1
ATOM 743 C CA . HIS A 1 89 ? 22.155 14.052 -10.659 1.00 52.66 89 HIS A CA 1
ATOM 744 C C . HIS A 1 89 ? 23.133 14.699 -9.673 1.00 52.66 89 HIS A C 1
ATOM 746 O O . HIS A 1 89 ? 24.078 15.374 -10.077 1.00 52.66 89 HIS A O 1
ATOM 752 N N . SER A 1 90 ? 22.909 14.503 -8.380 1.00 39.91 90 SER A N 1
ATOM 753 C CA . SER A 1 90 ? 23.867 14.867 -7.339 1.00 39.91 90 SER A CA 1
ATOM 754 C C . SER A 1 90 ? 23.894 13.765 -6.289 1.00 39.91 90 SER A C 1
ATOM 756 O O . SER A 1 90 ? 23.115 13.803 -5.341 1.00 39.91 90 SER A O 1
ATOM 758 N N . ASP A 1 91 ? 24.68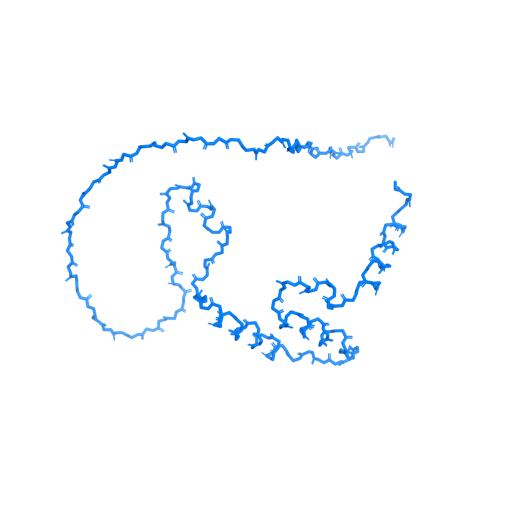3 12.719 -6.543 1.00 42.31 91 ASP A N 1
ATOM 759 C CA . ASP A 1 91 ? 25.911 12.406 -5.791 1.00 42.31 91 ASP A CA 1
ATOM 760 C C . ASP A 1 91 ? 26.437 11.022 -6.227 1.00 42.31 91 ASP A C 1
ATOM 762 O O . ASP A 1 91 ? 25.721 10.032 -6.112 1.00 42.31 91 ASP A O 1
ATOM 766 N N . ILE A 1 92 ? 27.628 11.008 -6.836 1.00 44.34 92 ILE A N 1
ATOM 767 C CA . ILE A 1 92 ? 28.708 9.995 -6.845 1.00 44.34 92 ILE A CA 1
ATOM 768 C C . ILE A 1 92 ? 29.677 10.494 -7.933 1.00 44.34 92 ILE A C 1
ATOM 770 O O . ILE A 1 92 ? 29.351 10.488 -9.120 1.00 44.34 92 ILE A O 1
ATOM 774 N N . GLY A 1 93 ? 30.854 10.973 -7.540 1.00 37.47 93 GLY A N 1
ATOM 775 C CA . GLY A 1 93 ? 32.012 11.090 -8.438 1.00 37.47 93 GLY A CA 1
ATOM 776 C C . GLY A 1 93 ? 33.115 10.111 -8.011 1.00 37.47 93 GLY A C 1
ATOM 777 O O . GLY A 1 93 ? 32.927 9.417 -7.010 1.00 37.47 93 GLY A O 1
ATOM 778 N N . PRO A 1 94 ? 34.307 10.130 -8.638 1.00 54.50 94 PRO A N 1
ATOM 779 C CA . PRO A 1 94 ? 34.623 10.561 -10.006 1.00 54.50 94 PRO A CA 1
ATOM 780 C C . PRO A 1 94 ? 35.476 9.517 -10.774 1.00 54.50 94 PRO A C 1
ATOM 782 O O . PRO A 1 94 ? 36.444 9.032 -10.207 1.00 54.50 94 PRO A O 1
ATOM 785 N N . ASP A 1 95 ? 35.239 9.288 -12.074 1.00 34.62 95 ASP A N 1
ATOM 786 C CA . ASP A 1 95 ? 36.309 9.021 -13.062 1.00 34.62 95 ASP A CA 1
ATOM 787 C C . ASP A 1 95 ? 35.822 9.065 -14.538 1.00 34.62 95 ASP A C 1
ATOM 789 O O . ASP A 1 95 ? 34.918 8.359 -14.962 1.00 34.62 95 ASP A O 1
ATOM 793 N N . VAL A 1 96 ? 36.411 10.012 -15.284 1.00 41.44 96 VAL A N 1
ATOM 794 C CA . VAL A 1 96 ? 36.850 10.006 -16.703 1.00 41.44 96 VAL A CA 1
ATOM 795 C C . VAL A 1 96 ? 36.150 9.094 -17.742 1.00 41.44 96 VAL A C 1
ATOM 797 O O . VAL A 1 96 ? 36.355 7.889 -17.766 1.00 41.44 96 VAL A O 1
ATOM 800 N N . ALA A 1 97 ? 35.492 9.711 -18.744 1.00 36.91 97 ALA A N 1
ATOM 801 C CA . ALA A 1 97 ? 35.942 9.770 -20.157 1.00 36.91 97 ALA A CA 1
ATOM 802 C C . ALA A 1 97 ? 34.815 10.171 -21.145 1.00 36.91 97 ALA A C 1
ATOM 804 O O . ALA A 1 97 ? 33.781 9.523 -21.217 1.00 36.91 97 ALA A O 1
ATOM 805 N N . ASN A 1 98 ? 35.100 11.202 -21.953 1.00 38.97 98 ASN A N 1
ATOM 806 C CA . ASN A 1 98 ? 34.655 11.461 -23.335 1.00 38.97 98 ASN A CA 1
ATOM 807 C C . ASN A 1 98 ? 33.193 11.212 -23.770 1.00 38.97 98 ASN A C 1
ATOM 809 O O . ASN A 1 98 ? 32.770 10.076 -23.937 1.00 38.97 98 ASN A O 1
ATOM 813 N N . ALA A 1 99 ? 32.548 12.268 -24.282 1.00 34.06 99 ALA A N 1
ATOM 814 C CA . ALA A 1 99 ? 32.398 12.445 -25.735 1.00 34.06 99 ALA A CA 1
ATOM 815 C C . ALA A 1 99 ? 31.816 13.826 -26.084 1.00 34.06 99 ALA A C 1
ATOM 817 O O . ALA A 1 99 ? 30.961 14.375 -25.396 1.00 34.06 99 ALA A O 1
ATOM 818 N N . VAL A 1 100 ? 32.337 14.368 -27.179 1.00 33.97 100 VAL A N 1
ATOM 819 C CA . VAL A 1 100 ? 32.024 15.652 -27.803 1.00 33.97 100 VAL A CA 1
ATOM 820 C C . VAL A 1 100 ? 30.754 15.572 -28.678 1.00 33.97 100 VAL A C 1
ATOM 822 O O . VAL A 1 100 ? 30.375 14.500 -29.140 1.00 33.97 100 VAL A O 1
ATOM 825 N N . ILE A 1 101 ? 30.137 16.741 -28.878 1.00 38.06 101 ILE A N 1
ATOM 826 C CA . ILE A 1 101 ? 28.931 17.136 -29.654 1.00 38.06 101 ILE A CA 1
ATOM 827 C C . ILE A 1 101 ? 28.886 16.591 -31.110 1.00 38.06 101 ILE A C 1
ATOM 829 O O . ILE A 1 101 ? 29.945 16.271 -31.652 1.00 38.06 101 ILE A O 1
ATOM 833 N N . PRO A 1 102 ? 27.714 16.529 -31.795 1.00 43.88 102 PRO A N 1
ATOM 834 C CA . PRO A 1 102 ? 27.131 17.667 -32.561 1.00 43.88 102 PRO A CA 1
ATOM 835 C C . PRO A 1 102 ? 25.575 17.682 -32.490 1.00 43.88 102 PRO A C 1
ATOM 837 O O . PRO A 1 102 ? 24.976 16.752 -31.976 1.00 43.88 102 PRO A O 1
ATOM 840 N N . SER A 1 103 ? 24.764 18.621 -32.978 1.00 31.94 103 SER A N 1
ATOM 841 C CA . SER A 1 103 ? 24.843 19.926 -33.637 1.00 31.94 103 SER A CA 1
ATOM 842 C C . SER A 1 103 ? 23.389 20.422 -33.706 1.00 31.94 103 SER A C 1
ATOM 844 O O . SER A 1 103 ? 22.448 19.631 -33.763 1.00 31.94 103 SER A O 1
ATOM 846 N N . ALA A 1 104 ? 23.225 21.738 -33.732 1.00 40.75 104 ALA A N 1
ATOM 847 C CA . ALA A 1 104 ? 21.984 22.449 -33.978 1.00 40.75 104 ALA A CA 1
ATOM 848 C C . ALA A 1 104 ? 21.297 22.065 -35.305 1.00 40.75 104 ALA A C 1
ATOM 850 O O . ALA A 1 104 ? 21.967 21.738 -36.285 1.00 40.75 104 ALA A O 1
ATOM 851 N N . GLY A 1 105 ? 19.969 22.221 -35.344 1.00 32.44 105 GLY A N 1
ATOM 852 C CA . GLY A 1 105 ? 19.194 22.302 -36.585 1.00 32.44 105 GLY A CA 1
ATOM 853 C C . GLY A 1 105 ? 17.751 21.824 -36.435 1.00 32.44 105 GLY A C 1
ATOM 854 O O . GLY A 1 105 ? 17.495 20.633 -36.557 1.00 32.44 105 GLY A O 1
ATOM 855 N N . GLY A 1 106 ? 16.803 22.741 -36.208 1.00 30.02 106 GLY A N 1
ATOM 856 C CA . GLY A 1 106 ? 15.373 22.418 -36.302 1.00 30.02 106 GLY A CA 1
ATOM 857 C C . GLY A 1 106 ? 14.442 23.341 -35.519 1.00 30.02 106 GLY A C 1
ATOM 858 O O . GLY A 1 106 ? 13.914 22.957 -34.483 1.00 30.02 106 GLY A O 1
ATOM 859 N N . ALA A 1 107 ? 14.241 24.555 -36.034 1.00 30.36 107 ALA A N 1
ATOM 860 C CA . ALA A 1 107 ? 13.055 25.391 -35.800 1.00 30.36 107 ALA A CA 1
ATOM 861 C C . ALA A 1 107 ? 11.771 24.608 -36.200 1.00 30.36 107 ALA A C 1
ATOM 863 O O . ALA A 1 107 ? 11.876 23.603 -36.891 1.00 30.36 107 ALA A O 1
ATOM 864 N N . CYS A 1 108 ? 10.520 24.943 -35.899 1.00 27.48 108 CYS A N 1
ATOM 865 C CA . CYS A 1 108 ? 9.818 26.057 -35.274 1.00 27.48 108 CYS A CA 1
ATOM 866 C C . CYS A 1 108 ? 8.374 25.577 -34.996 1.00 27.48 108 CYS A C 1
ATOM 868 O O . CYS A 1 108 ? 7.940 24.517 -35.437 1.00 27.48 108 CYS A O 1
ATOM 870 N N . VAL A 1 109 ? 7.659 26.404 -34.250 1.00 38.78 109 VAL A N 1
ATOM 871 C CA . VAL A 1 109 ? 6.316 26.277 -33.674 1.00 38.78 109 VAL A CA 1
ATOM 872 C C . VAL A 1 109 ? 5.113 26.197 -34.645 1.00 38.78 109 VAL A C 1
ATOM 874 O O . VAL A 1 109 ? 5.180 26.657 -35.779 1.00 38.78 109 VAL A O 1
ATOM 877 N N . THR A 1 110 ? 3.983 25.762 -34.058 1.00 38.50 110 THR A N 1
ATOM 878 C CA . THR A 1 110 ? 2.570 26.151 -34.316 1.00 38.50 110 THR A CA 1
ATOM 879 C C . THR A 1 110 ? 1.769 25.400 -35.386 1.00 38.50 110 THR A C 1
ATOM 881 O O . THR A 1 110 ? 2.067 25.489 -36.568 1.00 38.50 110 THR A O 1
ATOM 884 N N . THR A 1 111 ? 0.662 24.762 -34.964 1.00 37.06 111 THR A N 1
ATOM 885 C CA . THR A 1 111 ? -0.756 25.084 -35.314 1.00 37.06 111 THR A CA 1
ATOM 886 C C . THR A 1 111 ? -1.663 24.157 -34.474 1.00 37.06 111 THR A C 1
ATOM 888 O O . THR A 1 111 ? -1.523 22.943 -34.545 1.00 37.06 111 THR A O 1
ATOM 891 N N . LEU A 1 112 ? -2.293 24.636 -33.397 1.00 37.59 112 LEU A N 1
ATOM 892 C CA . LEU A 1 112 ? -3.632 25.246 -33.284 1.00 37.59 112 LEU A CA 1
ATOM 893 C C . LEU A 1 112 ? -4.826 24.328 -33.647 1.00 37.59 112 LEU A C 1
ATOM 895 O O . LEU A 1 112 ? -5.001 23.942 -34.793 1.00 37.59 112 LEU A O 1
ATOM 899 N N . GLU A 1 113 ? -5.651 24.105 -32.616 1.00 37.34 113 GLU A N 1
ATOM 900 C CA . GLU A 1 113 ? -7.100 23.829 -32.589 1.00 37.34 113 GLU A CA 1
ATOM 901 C C . GLU A 1 113 ? -7.694 22.555 -33.214 1.00 37.34 113 GLU A C 1
ATOM 903 O O . GLU A 1 113 ? -7.665 22.346 -34.420 1.00 37.34 113 GLU A O 1
ATOM 908 N N . THR A 1 114 ? -8.412 21.782 -32.381 1.00 31.11 114 THR A N 1
ATOM 909 C CA . THR A 1 114 ? -9.886 21.624 -32.475 1.00 31.11 114 THR A CA 1
ATOM 910 C C . THR A 1 114 ? -10.429 20.910 -31.217 1.00 31.11 114 THR A C 1
ATOM 912 O O . THR A 1 114 ? -10.076 19.768 -30.932 1.00 31.11 114 THR A O 1
ATOM 915 N N . LEU A 1 115 ? -11.294 21.598 -30.460 1.00 39.16 115 LEU A N 1
ATOM 916 C CA . LEU A 1 115 ? -12.244 21.057 -29.458 1.00 39.16 115 LEU A CA 1
ATOM 917 C C . LEU A 1 115 ? -13.573 20.725 -30.178 1.00 39.16 115 LEU A C 1
ATOM 919 O O . LEU A 1 115 ? -13.840 21.389 -31.181 1.00 39.16 115 LEU A O 1
ATOM 923 N N . PRO A 1 116 ? -14.430 19.766 -29.739 1.00 49.12 116 PRO A N 1
ATOM 924 C CA . PRO A 1 116 ? -15.272 19.885 -28.519 1.00 49.12 116 PRO A CA 1
ATOM 925 C C . PRO A 1 116 ? -15.536 18.499 -27.842 1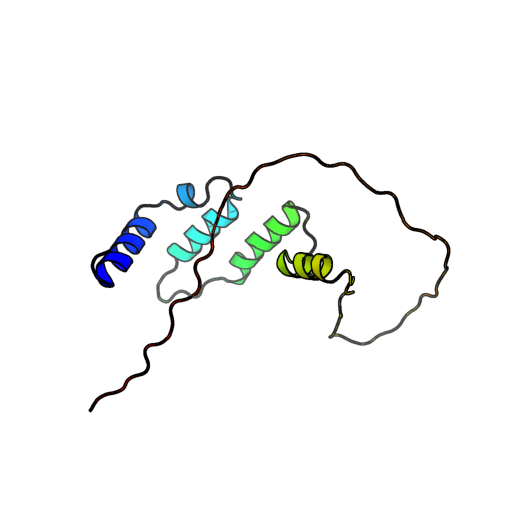.00 49.12 116 PRO A C 1
ATOM 927 O O . PRO A 1 116 ? -15.065 17.486 -28.329 1.00 49.12 116 PRO A O 1
ATOM 930 N N . ASN A 1 117 ? -16.234 18.260 -26.724 1.00 36.72 117 ASN A N 1
ATOM 931 C CA . ASN A 1 117 ? -17.182 18.985 -25.886 1.00 36.72 117 ASN A CA 1
ATOM 932 C C . ASN A 1 117 ? -17.298 18.252 -24.517 1.00 36.72 117 ASN A C 1
ATOM 934 O O . ASN A 1 117 ? -17.123 17.040 -24.449 1.00 36.72 117 ASN A O 1
ATOM 938 N N . ALA A 1 118 ? -17.643 18.999 -23.465 1.00 35.75 118 ALA A N 1
ATOM 939 C CA . ALA A 1 118 ? -18.411 18.622 -22.264 1.00 35.75 118 ALA A CA 1
ATOM 940 C C . ALA A 1 118 ? -18.372 17.173 -21.698 1.00 35.75 118 ALA A C 1
ATOM 942 O O . ALA A 1 118 ? -18.999 16.270 -22.234 1.00 35.75 118 ALA A O 1
ATOM 943 N N . VAL A 1 119 ? -17.859 17.005 -20.468 1.00 37.41 119 VAL A N 1
ATOM 944 C CA . VAL A 1 119 ? -18.693 16.963 -19.242 1.00 37.41 119 VAL A CA 1
ATOM 945 C C . VAL A 1 119 ? -17.781 16.979 -18.006 1.00 37.41 119 VAL A C 1
ATOM 947 O O . VAL A 1 119 ? -17.013 16.052 -17.782 1.00 37.41 119 VAL A O 1
ATOM 950 N N . ARG A 1 120 ? -17.870 18.012 -17.161 1.00 36.94 120 ARG A N 1
ATOM 951 C CA . ARG A 1 120 ? -17.821 17.807 -15.704 1.00 36.94 120 ARG A CA 1
ATOM 952 C C . ARG A 1 120 ? -18.382 19.017 -14.978 1.00 36.94 120 ARG A C 1
ATOM 954 O O . ARG A 1 120 ? -17.688 19.967 -14.632 1.00 36.94 120 ARG A O 1
ATOM 961 N N . SER A 1 121 ? -19.687 18.949 -14.765 1.00 34.97 121 SER A N 1
ATOM 962 C CA . SER A 1 121 ? -20.383 19.786 -13.806 1.00 34.97 121 SER A CA 1
ATOM 963 C C . SER A 1 121 ? -19.903 19.453 -12.386 1.00 34.97 121 SER A C 1
ATOM 965 O O . SER A 1 121 ? -19.841 18.285 -12.010 1.00 34.97 121 SER A O 1
ATOM 967 N N . LYS A 1 122 ? -19.581 20.521 -11.648 1.00 41.88 122 LYS A N 1
ATOM 968 C CA . LYS A 1 122 ? -19.558 20.704 -10.188 1.00 41.88 122 LYS A CA 1
ATOM 969 C C . LYS A 1 122 ? -18.763 19.725 -9.311 1.00 41.88 122 LYS A C 1
ATOM 971 O O . LYS A 1 122 ? -19.217 18.642 -8.970 1.00 41.88 122 LYS A O 1
ATOM 976 N N . MET A 1 123 ? -17.682 20.251 -8.736 1.00 33.66 123 MET A N 1
ATOM 977 C CA . MET A 1 123 ? -17.400 20.064 -7.310 1.00 33.66 123 MET A CA 1
ATOM 978 C C . MET A 1 123 ? -16.933 21.418 -6.766 1.00 33.66 123 MET A C 1
ATOM 980 O O . MET A 1 123 ? -15.773 21.794 -6.908 1.00 33.66 123 MET A O 1
ATOM 984 N N . SER A 1 124 ? -17.889 22.190 -6.247 1.00 36.62 124 SER A N 1
ATOM 985 C CA . SER A 1 124 ? -17.611 23.378 -5.441 1.00 36.62 124 SER A CA 1
ATOM 986 C C . SER A 1 124 ? -16.828 22.906 -4.221 1.00 36.62 124 SER A C 1
ATOM 988 O O . SE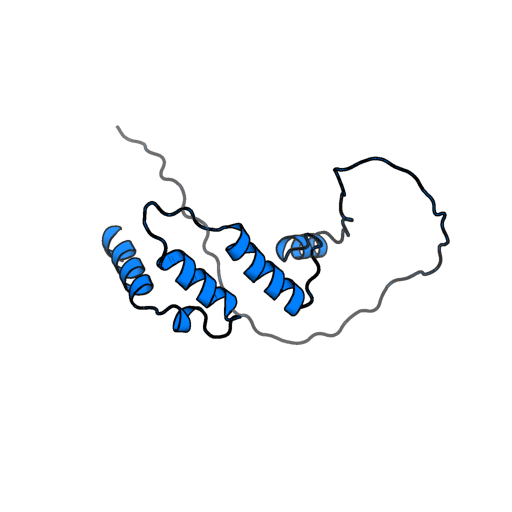R A 1 124 ? -17.312 22.047 -3.487 1.00 36.62 124 SER A O 1
ATOM 990 N N . VAL A 1 125 ? -15.603 23.391 -4.053 1.00 44.91 125 VAL A N 1
ATOM 991 C CA . VAL A 1 125 ? -14.834 23.176 -2.828 1.00 44.91 125 VAL A CA 1
ATOM 992 C C . VAL A 1 125 ? -15.164 24.351 -1.923 1.00 44.91 125 VAL A C 1
ATOM 994 O O . VAL A 1 125 ? -14.749 25.476 -2.193 1.00 44.91 125 VAL A O 1
ATOM 997 N N . ASP A 1 126 ? -15.968 24.093 -0.896 1.00 44.41 126 ASP A N 1
ATOM 998 C CA . ASP A 1 126 ? -16.204 25.049 0.180 1.00 44.41 126 ASP A CA 1
ATOM 999 C C . ASP A 1 126 ? -14.879 25.396 0.895 1.00 44.41 126 ASP A C 1
ATOM 1001 O O . ASP A 1 126 ? -14.019 24.522 1.065 1.00 44.41 126 ASP A O 1
ATOM 1005 N N . PRO A 1 127 ? -14.688 26.660 1.314 1.00 63.25 127 PRO A N 1
ATOM 1006 C CA . PRO A 1 127 ? -13.474 27.111 1.991 1.00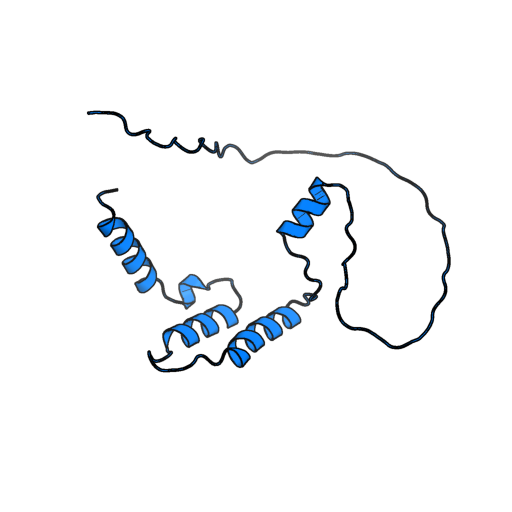 63.25 127 PRO A CA 1
ATOM 1007 C C . PRO A 1 127 ? -13.327 26.504 3.402 1.00 63.25 127 PRO A C 1
ATOM 1009 O O . PRO A 1 127 ? -14.328 26.201 4.058 1.00 63.25 127 PRO A O 1
ATOM 1012 N N . PRO A 1 128 ? -12.092 26.345 3.921 1.00 55.34 128 PRO A N 1
ATOM 1013 C CA . PRO A 1 128 ? -11.871 25.832 5.268 1.00 55.34 128 PRO A CA 1
ATOM 1014 C C . PRO A 1 128 ? -12.377 26.822 6.327 1.00 55.34 128 PRO A C 1
ATOM 1016 O O . PRO A 1 128 ? -11.957 27.977 6.387 1.00 55.34 128 PRO A O 1
ATOM 1019 N N . CYS A 1 129 ? -13.284 26.331 7.172 1.00 44.97 129 CYS A N 1
ATOM 1020 C CA . CYS A 1 129 ? -13.857 27.040 8.311 1.00 44.97 129 CYS A CA 1
ATOM 1021 C C . CYS A 1 129 ? -12.758 27.469 9.300 1.00 44.97 129 CYS A C 1
ATOM 1023 O O . CYS A 1 129 ? -11.878 26.678 9.650 1.00 44.97 129 CYS A O 1
ATOM 1025 N N . GLY A 1 130 ? -12.828 28.732 9.725 1.00 45.81 130 GLY A N 1
ATOM 1026 C CA . GLY A 1 130 ? -11.844 29.415 10.558 1.00 45.81 130 GLY A CA 1
ATOM 1027 C C . GLY A 1 130 ? -11.648 28.843 11.966 1.00 45.81 130 GLY A C 1
ATOM 1028 O O . GLY A 1 130 ? -12.490 28.141 12.524 1.00 45.81 130 GLY A O 1
ATOM 1029 N N . GLN A 1 131 ? -10.492 29.195 12.527 1.00 52.41 131 GLN A N 1
ATOM 1030 C CA . GLN A 1 131 ? -10.103 28.996 13.923 1.00 52.41 131 GLN A CA 1
ATOM 1031 C C . GLN A 1 131 ? -11.008 29.826 14.857 1.00 52.41 131 GLN A C 1
ATOM 1033 O O . GLN A 1 131 ? -11.239 31.001 14.562 1.00 52.41 131 GLN A O 1
ATOM 1038 N N . PRO A 1 132 ? -11.475 29.295 16.001 1.00 51.69 132 PRO A N 1
ATOM 1039 C CA . PRO A 1 132 ? -12.079 30.123 17.035 1.00 51.69 132 PRO A CA 1
ATOM 1040 C C . PRO A 1 132 ? -10.986 30.783 17.888 1.00 51.69 132 PRO A C 1
ATOM 1042 O O . PRO A 1 132 ? -10.268 30.115 18.632 1.00 51.69 132 PRO A O 1
ATOM 1045 N N . ASN A 1 133 ? -10.889 32.112 17.789 1.00 42.16 133 ASN A N 1
ATOM 1046 C CA . ASN A 1 133 ? -10.242 32.946 18.799 1.00 42.16 133 ASN A CA 1
ATOM 1047 C C . ASN A 1 133 ? -10.981 32.773 20.132 1.00 42.16 133 ASN A C 1
ATOM 1049 O O . ASN A 1 133 ? -12.183 33.029 20.219 1.00 42.16 133 ASN A O 1
ATOM 1053 N N . GLY A 1 134 ? -10.252 32.344 21.161 1.00 46.91 134 GLY A N 1
ATOM 1054 C CA . GLY A 1 134 ? -10.717 32.380 22.541 1.00 46.91 134 GLY A CA 1
ATOM 1055 C C . GLY A 1 134 ? -10.729 33.816 23.055 1.00 46.91 134 GLY A C 1
ATOM 1056 O O . GLY A 1 134 ? -9.718 34.510 22.993 1.00 46.91 134 GLY A O 1
ATOM 1057 N N . SER A 1 135 ? -11.879 34.248 23.562 1.00 53.12 135 SER A N 1
ATOM 1058 C CA . SER A 1 135 ? -12.011 35.435 24.401 1.00 53.12 135 SER A CA 1
ATOM 1059 C C . SER A 1 135 ? -13.167 35.217 25.375 1.00 53.12 135 SER A C 1
ATOM 1061 O O . SER A 1 135 ? -14.221 34.752 24.936 1.00 53.12 135 SER A O 1
ATOM 1063 N N . LYS A 1 136 ? -12.940 35.646 26.628 1.00 49.12 136 LYS A N 1
ATOM 1064 C CA . LYS A 1 136 ? -13.776 35.653 27.852 1.00 49.12 136 LYS A CA 1
ATOM 1065 C C . LYS A 1 136 ? -13.390 34.581 28.880 1.00 49.12 136 LYS A C 1
ATOM 1067 O O . LYS A 1 136 ? -13.341 33.409 28.529 1.00 49.12 136 LYS A O 1
ATOM 1072 N N . ASP A 1 137 ? -13.057 34.913 30.126 1.00 47.91 137 ASP A N 1
ATOM 1073 C CA . ASP A 1 137 ? -13.226 36.145 30.926 1.00 47.91 137 ASP A CA 1
ATOM 1074 C C . ASP A 1 137 ? -11.989 36.417 31.802 1.00 47.91 137 ASP A C 1
ATOM 1076 O O . ASP A 1 137 ? -11.282 35.438 32.142 1.00 47.91 137 ASP A O 1
#

pLDDT: mean 72.19, std 26.07, range [27.48, 97.56]

InterPro domains:
  IPR011009 Protein kinase-like domain superfamily [SSF56112] (5-73)
  IPR050235 Casein kinase 1/Serine/threonine-protein kinase-like [PTHR11909] (7-86)

Radius of gyration: 25.77 Å; chains: 1; bounding box: 60×48×68 Å

Organism: NCBI:txid117903

Secondary structure (DSSP, 8-state):
--HHHHHHHHHHHHHHHS-HHHHTTTS-HHHHHHHHHHHH--TTPPP-HHHHHHHHHHHHHHTT---S---HHHHHHHHHHT--PPP---S----------------------------------PPPPPP------